Protein AF-A0A947R7K0-F1 (afdb_monomer)

Solvent-accessible surface area (backbone atoms only — not comparable to full-atom values): 8568 Å² total; per-residue (Å²): 110,80,50,77,49,49,79,60,56,71,66,57,53,51,54,51,52,51,51,52,52,53,53,49,52,53,50,53,48,51,52,71,70,64,78,73,64,49,74,65,57,56,52,52,52,51,50,52,52,53,52,50,52,51,51,51,47,49,68,69,58,69,32,34,40,37,43,78,68,20,43,33,46,86,92,47,74,38,46,47,92,40,50,44,74,48,80,46,76,38,80,89,80,72,45,47,26,37,37,36,40,46,71,86,55,70,62,88,84,43,54,77,70,54,42,61,68,69,44,49,74,36,52,60,47,74,76,53,53,61,46,48,52,58,68,63,54,61,63,59,77,72,58,68,84,75,118

Structure (mmCIF, N/CA/C/O backbone):
data_AF-A0A947R7K0-F1
#
_entry.id   AF-A0A947R7K0-F1
#
loop_
_atom_site.group_PDB
_atom_site.id
_atom_site.type_symbol
_atom_site.label_atom_id
_atom_site.label_alt_id
_atom_site.label_comp_id
_atom_site.label_asym_id
_atom_site.label_entity_id
_atom_site.label_seq_id
_atom_site.pdbx_PDB_ins_code
_atom_site.Cartn_x
_atom_site.Cartn_y
_atom_site.Cartn_z
_atom_site.occupancy
_atom_site.B_iso_or_equiv
_atom_site.auth_seq_id
_atom_site.auth_comp_id
_atom_site.auth_asym_id
_atom_site.auth_atom_id
_atom_site.pdbx_PDB_model_num
ATOM 1 N N . MET A 1 1 ? 5.297 -8.252 16.860 1.00 72.31 1 MET A N 1
ATOM 2 C CA . MET A 1 1 ? 5.008 -8.740 15.480 1.00 72.31 1 MET A CA 1
ATOM 3 C C . MET A 1 1 ? 4.955 -7.567 14.495 1.00 72.31 1 MET A C 1
ATOM 5 O O . MET A 1 1 ? 4.257 -6.601 14.775 1.00 72.31 1 MET A O 1
ATOM 9 N N . LYS A 1 2 ? 5.679 -7.621 13.362 1.00 83.56 2 LYS A N 1
ATOM 10 C CA . LYS A 1 2 ? 5.713 -6.551 12.337 1.00 83.56 2 LYS A CA 1
ATOM 11 C C . LYS A 1 2 ? 5.177 -7.069 10.999 1.00 83.56 2 LYS A C 1
ATOM 13 O O . LYS A 1 2 ? 5.704 -8.049 10.478 1.00 83.56 2 LYS A O 1
ATOM 18 N N . LYS A 1 3 ? 4.160 -6.420 10.428 1.00 88.50 3 LYS A N 1
ATOM 19 C CA . LYS A 1 3 ? 3.537 -6.799 9.144 1.00 88.50 3 LYS A CA 1
ATOM 20 C C . LYS A 1 3 ? 3.341 -5.561 8.270 1.00 88.50 3 LYS A C 1
ATOM 22 O O . LYS A 1 3 ? 3.073 -4.477 8.779 1.00 88.50 3 LYS A O 1
ATOM 27 N N . ARG A 1 4 ? 3.484 -5.723 6.953 1.00 89.62 4 ARG A N 1
ATOM 28 C CA . ARG A 1 4 ? 3.167 -4.684 5.966 1.00 89.62 4 ARG A CA 1
ATOM 29 C C . ARG A 1 4 ? 1.915 -5.067 5.184 1.00 89.62 4 ARG A C 1
ATOM 31 O O . ARG A 1 4 ? 1.825 -6.199 4.703 1.00 89.62 4 ARG A O 1
ATOM 38 N N . LEU A 1 5 ? 0.976 -4.133 5.068 1.00 91.19 5 LEU A N 1
ATOM 39 C CA . LEU A 1 5 ? -0.214 -4.259 4.226 1.00 91.19 5 LEU A CA 1
ATOM 40 C C . LEU A 1 5 ? -0.016 -3.376 2.991 1.00 91.19 5 LEU A C 1
ATOM 42 O O . LEU A 1 5 ? 0.401 -2.223 3.115 1.00 91.19 5 LEU A O 1
ATOM 46 N N . TYR A 1 6 ? -0.265 -3.936 1.813 1.00 89.19 6 TYR A N 1
ATOM 47 C CA . TYR A 1 6 ? -0.051 -3.286 0.525 1.00 89.19 6 TYR A CA 1
ATOM 48 C C . TYR A 1 6 ? -1.385 -3.150 -0.206 1.00 89.19 6 TYR A C 1
ATOM 50 O O . TYR A 1 6 ? -2.205 -4.061 -0.148 1.00 89.19 6 TYR A O 1
ATOM 58 N N . ASP A 1 7 ? -1.552 -2.065 -0.962 1.00 84.69 7 ASP A N 1
ATOM 59 C CA . ASP A 1 7 ? -2.707 -1.833 -1.851 1.00 84.69 7 ASP A CA 1
ATOM 60 C C . ASP A 1 7 ? -2.668 -2.680 -3.134 1.00 84.69 7 ASP A C 1
ATOM 62 O O . ASP A 1 7 ? -3.325 -2.376 -4.121 1.00 84.69 7 ASP A O 1
ATOM 66 N N . PHE A 1 8 ? -1.823 -3.705 -3.168 1.00 83.12 8 PHE A N 1
ATOM 67 C CA . PHE A 1 8 ? -1.607 -4.544 -4.333 1.00 83.12 8 PHE A CA 1
ATOM 68 C C . PHE A 1 8 ? -1.108 -5.916 -3.898 1.00 83.12 8 PHE A C 1
ATOM 70 O O . PHE A 1 8 ? -0.514 -6.105 -2.829 1.00 83.12 8 PHE A O 1
ATOM 77 N N . SER A 1 9 ? -1.316 -6.903 -4.766 1.00 83.44 9 SER A N 1
ATOM 78 C CA . SER A 1 9 ? -0.746 -8.224 -4.549 1.00 83.44 9 SER A CA 1
ATOM 79 C C . SER A 1 9 ? 0.770 -8.191 -4.784 1.00 83.44 9 SER A C 1
ATOM 81 O O . SER A 1 9 ? 1.258 -7.519 -5.693 1.00 83.44 9 SER A O 1
ATOM 83 N N . ILE A 1 10 ? 1.529 -8.957 -3.993 1.00 83.62 10 ILE A N 1
ATOM 84 C CA . ILE A 1 10 ? 2.988 -9.084 -4.172 1.00 83.62 10 ILE A CA 1
ATOM 85 C C . ILE A 1 10 ? 3.307 -9.581 -5.590 1.00 83.62 10 ILE A C 1
ATOM 87 O O . ILE A 1 10 ? 4.243 -9.092 -6.211 1.00 83.62 10 ILE A O 1
ATOM 91 N N . ALA A 1 11 ? 2.485 -10.489 -6.127 1.00 86.06 11 ALA A N 1
ATOM 92 C CA . ALA A 1 11 ? 2.623 -10.984 -7.492 1.00 86.06 11 ALA A CA 1
ATOM 93 C C . ALA A 1 11 ? 2.515 -9.851 -8.524 1.00 86.06 11 ALA A C 1
ATOM 95 O O . ALA A 1 11 ? 3.354 -9.756 -9.413 1.00 86.06 11 ALA A O 1
ATOM 96 N N . THR A 1 12 ? 1.544 -8.945 -8.369 1.00 88.69 12 THR A N 1
ATOM 97 C CA . THR A 1 12 ? 1.397 -7.772 -9.243 1.00 88.69 12 THR A CA 1
ATOM 98 C C . THR A 1 12 ? 2.649 -6.898 -9.208 1.00 88.69 12 THR A C 1
ATOM 100 O O . THR A 1 12 ? 3.135 -6.503 -10.261 1.00 88.69 12 THR A O 1
ATOM 103 N N . ALA A 1 13 ? 3.213 -6.644 -8.023 1.00 88.00 13 ALA A N 1
ATOM 104 C CA . ALA A 1 13 ? 4.439 -5.856 -7.905 1.00 88.00 13 ALA A CA 1
ATOM 105 C C . ALA A 1 13 ? 5.634 -6.523 -8.599 1.00 88.00 13 ALA A C 1
ATOM 107 O O . ALA A 1 13 ? 6.381 -5.853 -9.307 1.00 88.00 13 ALA A O 1
ATOM 108 N N . VAL A 1 14 ? 5.790 -7.842 -8.441 1.00 90.56 14 VAL A N 1
ATOM 109 C CA . VAL A 1 14 ? 6.844 -8.614 -9.117 1.00 90.56 14 VAL A CA 1
ATOM 110 C C . VAL A 1 14 ? 6.685 -8.539 -10.636 1.00 90.56 14 VAL A C 1
ATOM 112 O O . VAL A 1 14 ? 7.656 -8.248 -11.327 1.00 90.56 14 VAL A O 1
ATOM 115 N N . ILE A 1 15 ? 5.469 -8.735 -11.156 1.00 93.12 15 ILE A N 1
ATOM 116 C CA . ILE A 1 15 ? 5.183 -8.662 -12.597 1.00 93.12 15 ILE A CA 1
ATOM 117 C C . ILE A 1 15 ? 5.512 -7.272 -13.150 1.00 93.12 15 ILE A C 1
ATOM 119 O O . ILE A 1 15 ? 6.180 -7.165 -14.176 1.00 93.12 15 ILE A O 1
ATOM 123 N N . VAL A 1 16 ? 5.086 -6.208 -12.464 1.00 92.31 16 VAL A N 1
ATOM 124 C CA . VAL A 1 16 ? 5.361 -4.827 -12.883 1.00 92.31 16 VAL A CA 1
ATOM 125 C C . VAL A 1 16 ? 6.864 -4.555 -12.893 1.00 92.31 16 VAL A C 1
ATOM 127 O O . VAL A 1 16 ? 7.383 -4.057 -13.889 1.00 92.31 16 VAL A O 1
ATOM 130 N N . LEU A 1 17 ? 7.587 -4.919 -11.830 1.00 93.31 17 LEU A N 1
ATOM 131 C CA . LEU A 1 17 ? 9.038 -4.723 -11.763 1.00 93.31 17 LEU A CA 1
ATOM 132 C C . LEU A 1 17 ? 9.773 -5.501 -12.861 1.00 93.31 17 LEU A C 1
ATOM 134 O O . LEU A 1 17 ? 10.667 -4.946 -13.496 1.00 93.31 17 LEU A O 1
ATOM 138 N N . LEU A 1 18 ? 9.373 -6.746 -13.134 1.00 94.94 18 LEU A N 1
ATOM 139 C CA . LEU A 1 18 ? 9.932 -7.536 -14.234 1.00 94.94 18 LEU A CA 1
ATOM 140 C C . LEU A 1 18 ? 9.687 -6.871 -15.591 1.00 94.94 18 LEU A C 1
ATOM 142 O O . LEU A 1 18 ? 10.617 -6.771 -16.389 1.00 94.94 18 LEU A O 1
ATOM 146 N N . ALA A 1 19 ? 8.476 -6.366 -15.840 1.00 94.38 19 ALA A N 1
ATOM 147 C CA . ALA A 1 19 ? 8.165 -5.647 -17.073 1.00 94.38 19 ALA A CA 1
ATOM 148 C C . ALA A 1 19 ? 9.061 -4.408 -17.250 1.00 94.38 19 ALA A C 1
ATOM 150 O O . ALA A 1 19 ? 9.620 -4.211 -18.328 1.00 94.38 19 ALA A O 1
ATOM 151 N N . TYR A 1 20 ? 9.272 -3.621 -16.188 1.00 94.06 20 TYR A N 1
ATOM 152 C CA . TYR A 1 20 ? 10.203 -2.488 -16.224 1.00 94.06 20 TYR A CA 1
ATOM 153 C C . TYR A 1 20 ? 11.637 -2.915 -16.534 1.00 94.06 20 TYR A C 1
ATOM 155 O O . TYR A 1 20 ? 12.291 -2.269 -17.348 1.00 94.06 20 TYR A O 1
ATOM 163 N N . VAL A 1 21 ? 12.128 -3.991 -15.912 1.00 93.62 21 VAL A N 1
ATOM 164 C CA . VAL A 1 21 ? 13.484 -4.502 -16.164 1.00 93.62 21 VAL A CA 1
ATOM 165 C C . VAL A 1 21 ? 13.640 -4.914 -17.626 1.00 93.62 21 VAL A C 1
ATOM 167 O O . VAL A 1 21 ? 14.611 -4.517 -18.264 1.00 93.62 21 VAL A O 1
ATOM 170 N N . VAL A 1 22 ? 12.674 -5.647 -18.185 1.00 95.31 22 VAL A N 1
ATOM 171 C CA . VAL A 1 22 ? 12.709 -6.070 -19.594 1.00 95.31 22 VAL A CA 1
ATOM 172 C C . VAL A 1 22 ? 12.717 -4.862 -20.532 1.00 95.31 22 VAL A C 1
ATOM 174 O O . VAL A 1 22 ? 13.574 -4.774 -21.410 1.00 95.31 22 VAL A O 1
ATOM 177 N N . VAL A 1 23 ? 11.815 -3.899 -20.325 1.00 94.06 23 VAL A N 1
ATOM 178 C CA . VAL A 1 23 ? 11.744 -2.679 -21.149 1.00 94.06 23 VAL A CA 1
ATOM 179 C C . VAL A 1 23 ? 13.030 -1.860 -21.039 1.00 94.06 23 VAL A C 1
ATOM 181 O O . VAL A 1 23 ? 13.525 -1.354 -22.048 1.00 94.06 23 VAL A O 1
ATOM 184 N N . LEU A 1 24 ? 13.604 -1.756 -19.840 1.00 93.56 24 LEU A N 1
ATOM 185 C CA . LEU A 1 24 ? 14.861 -1.052 -19.612 1.00 93.56 24 LEU A CA 1
ATOM 186 C C . LEU A 1 24 ? 16.020 -1.725 -20.358 1.00 93.56 24 LEU A C 1
ATOM 188 O O . LEU A 1 24 ? 16.772 -1.035 -21.041 1.00 93.56 24 LEU A O 1
ATOM 192 N N . LEU A 1 25 ? 16.137 -3.054 -20.285 1.00 93.44 25 LEU A N 1
ATOM 193 C CA . LEU A 1 25 ? 17.174 -3.811 -20.995 1.00 93.44 25 LEU A CA 1
ATOM 194 C C . LEU A 1 25 ? 17.061 -3.643 -22.514 1.00 93.44 25 LEU A C 1
ATOM 196 O O . LEU A 1 25 ? 18.064 -3.360 -23.167 1.00 93.44 25 LEU A O 1
ATOM 200 N N . ILE A 1 26 ? 15.848 -3.744 -23.068 1.00 91.06 26 ILE A N 1
ATOM 201 C CA . ILE A 1 26 ? 15.597 -3.520 -24.501 1.00 91.06 26 ILE A CA 1
ATOM 202 C C . ILE A 1 26 ? 15.974 -2.088 -24.896 1.00 91.06 26 ILE A C 1
ATOM 204 O O . ILE A 1 26 ? 16.606 -1.874 -25.929 1.00 91.06 26 ILE A O 1
ATOM 208 N N . SER A 1 27 ? 15.632 -1.105 -24.062 1.00 89.25 27 SER A N 1
ATO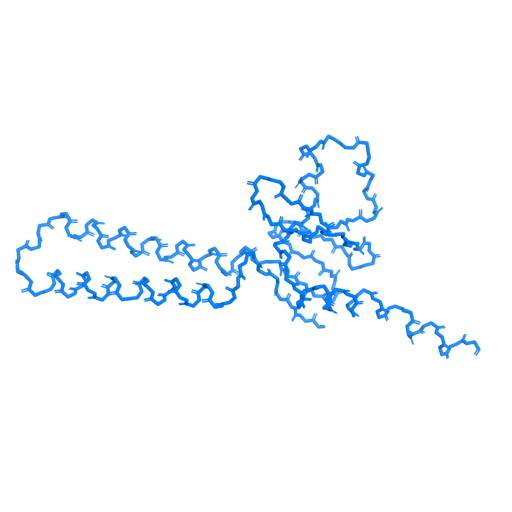M 209 C CA . SER A 1 27 ? 15.924 0.307 -24.331 1.00 89.25 27 SER A CA 1
ATOM 210 C C . SER A 1 27 ? 17.426 0.596 -24.303 1.00 89.25 27 SER A C 1
ATOM 212 O O . SER A 1 27 ? 17.938 1.259 -25.202 1.00 89.25 27 SER A O 1
ATOM 214 N N . ILE A 1 28 ? 18.152 0.057 -23.317 1.00 90.00 28 ILE A N 1
ATOM 215 C CA . ILE A 1 28 ? 19.617 0.167 -23.235 1.00 90.00 28 ILE A CA 1
ATOM 216 C C . ILE A 1 28 ? 20.267 -0.507 -24.447 1.00 90.00 28 ILE A C 1
ATOM 218 O O . ILE A 1 28 ? 21.157 0.074 -25.070 1.00 90.00 28 ILE A O 1
ATOM 222 N N . TYR A 1 29 ? 19.805 -1.703 -24.816 1.00 89.75 29 TYR A N 1
ATOM 223 C CA . TYR A 1 29 ? 20.302 -2.407 -25.996 1.00 89.75 29 TYR A CA 1
ATOM 224 C C . TYR A 1 29 ? 20.090 -1.575 -27.267 1.00 89.75 29 TYR A C 1
ATOM 226 O O . TYR A 1 29 ? 21.039 -1.325 -28.003 1.00 89.75 29 TYR A O 1
ATOM 234 N N . SER A 1 30 ? 18.883 -1.045 -27.476 1.00 86.62 30 SER A N 1
ATOM 235 C CA . SER A 1 30 ? 18.567 -0.203 -28.634 1.00 86.62 30 SER A CA 1
ATOM 236 C C . SER A 1 30 ? 19.448 1.047 -28.713 1.00 86.62 30 SER A C 1
ATOM 238 O O . SER A 1 30 ? 19.884 1.413 -29.800 1.00 86.62 30 SER A O 1
ATOM 240 N N . VAL A 1 31 ? 19.725 1.712 -27.587 1.00 85.75 31 VAL A N 1
ATOM 241 C CA . VAL A 1 31 ? 20.595 2.904 -27.560 1.00 85.75 31 VAL A CA 1
ATOM 242 C C . VAL A 1 31 ? 22.049 2.548 -27.868 1.00 85.75 31 VAL A C 1
ATOM 244 O O . VAL A 1 31 ? 22.726 3.296 -28.561 1.00 85.75 31 VAL A O 1
ATOM 247 N N . THR A 1 32 ? 22.535 1.415 -27.361 1.00 85.94 32 THR A N 1
ATOM 248 C CA . THR A 1 32 ? 23.951 1.029 -27.475 1.00 85.94 32 THR A CA 1
ATOM 249 C C . THR A 1 32 ? 24.305 0.359 -28.802 1.00 85.94 32 THR A C 1
ATOM 251 O O . THR A 1 32 ? 25.440 0.499 -29.247 1.00 85.94 32 THR A O 1
ATOM 254 N N . HIS A 1 33 ? 23.371 -0.356 -29.438 1.00 83.56 33 HIS A N 1
ATOM 255 C CA . HIS A 1 33 ? 23.626 -1.097 -30.681 1.00 83.56 33 HIS A CA 1
ATOM 256 C C . HIS A 1 33 ? 23.212 -0.369 -31.963 1.00 83.56 33 HIS A C 1
ATOM 258 O O . HIS A 1 33 ? 23.824 -0.611 -32.999 1.00 83.56 33 HIS A O 1
ATOM 264 N N . ASN A 1 34 ? 22.208 0.516 -31.932 1.00 77.06 34 ASN A N 1
ATOM 265 C CA . ASN A 1 34 ? 21.693 1.116 -33.171 1.00 77.06 34 ASN A CA 1
ATOM 266 C C . ASN A 1 34 ? 22.482 2.344 -33.654 1.00 77.06 34 ASN A C 1
ATOM 268 O O . ASN A 1 34 ? 22.146 2.874 -34.707 1.00 77.06 34 ASN A O 1
ATOM 272 N N . GLY A 1 35 ? 23.521 2.787 -32.929 1.00 61.31 35 GLY A N 1
ATOM 273 C CA . GLY A 1 35 ? 24.532 3.768 -33.371 1.00 61.31 35 GLY A CA 1
ATOM 274 C C . GLY A 1 35 ? 24.051 5.206 -33.623 1.00 61.31 35 GLY A C 1
ATOM 275 O O . GLY A 1 35 ? 24.848 6.133 -33.528 1.00 61.31 35 GLY A O 1
ATOM 276 N N . ASP A 1 36 ? 22.758 5.403 -33.874 1.00 64.81 36 ASP A N 1
ATOM 277 C CA . ASP A 1 36 ? 22.126 6.666 -34.259 1.00 64.81 36 ASP A CA 1
ATOM 278 C C . ASP A 1 36 ? 21.224 7.184 -33.125 1.00 64.81 36 ASP A C 1
ATOM 280 O O . ASP A 1 36 ? 20.046 7.522 -33.280 1.00 64.81 36 ASP A O 1
ATOM 284 N N . SER A 1 37 ? 21.758 7.148 -31.902 1.00 65.44 37 SER A N 1
ATOM 285 C CA . SER A 1 37 ? 21.033 7.522 -30.691 1.00 65.44 37 SER A CA 1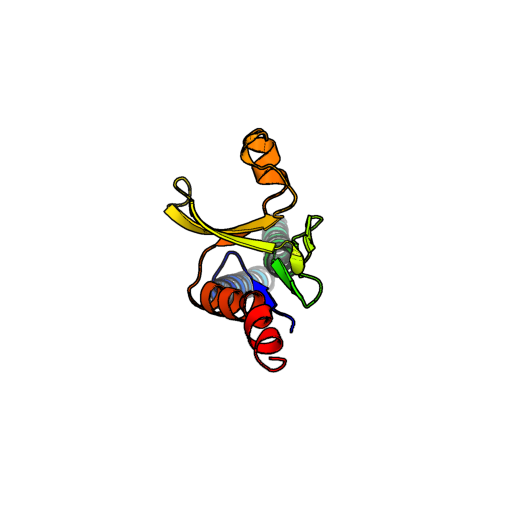
ATOM 286 C C . SER A 1 37 ? 20.901 9.041 -30.584 1.00 65.44 37 SER A C 1
ATOM 288 O O . SER A 1 37 ? 21.635 9.701 -29.847 1.00 65.44 37 SER A O 1
ATOM 290 N N . GLY A 1 38 ? 19.936 9.599 -31.315 1.00 75.00 38 GLY A N 1
ATOM 291 C CA . GLY A 1 38 ? 19.504 10.982 -31.146 1.00 75.00 38 GLY A CA 1
ATOM 292 C C . GLY A 1 38 ? 19.026 11.265 -29.714 1.00 75.00 38 GLY A C 1
ATOM 293 O O . GLY A 1 38 ? 18.664 10.359 -28.959 1.00 75.00 3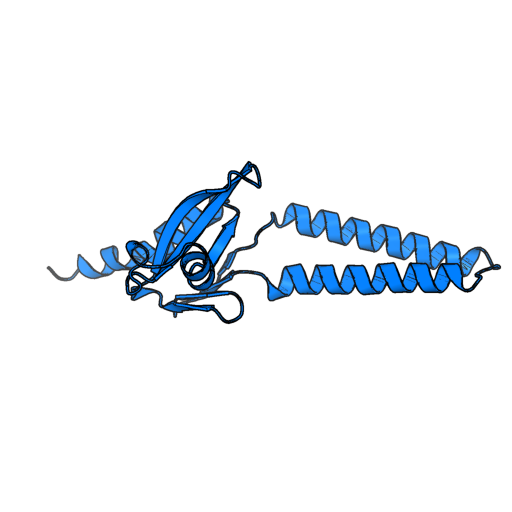8 GLY A O 1
ATOM 294 N N . TYR A 1 39 ? 18.975 12.547 -29.340 1.00 82.44 39 TYR A N 1
ATOM 295 C CA . TYR A 1 39 ? 18.582 13.000 -27.995 1.00 82.44 39 TYR A CA 1
ATOM 296 C C . TYR A 1 39 ? 17.265 12.388 -27.478 1.00 82.44 39 TYR A C 1
ATOM 298 O O . TYR A 1 39 ? 17.118 12.172 -26.275 1.00 82.44 39 TYR A O 1
ATOM 306 N N . GLY A 1 40 ? 16.330 12.048 -28.373 1.00 83.62 40 GLY A N 1
ATOM 307 C CA . GLY A 1 40 ? 15.062 11.401 -28.024 1.00 83.62 40 GLY A CA 1
ATOM 308 C C . GLY A 1 40 ? 15.223 10.069 -27.283 1.00 83.62 40 GLY A C 1
ATOM 309 O O . GLY A 1 40 ? 14.490 9.813 -26.328 1.00 83.62 40 GLY A O 1
ATOM 310 N N . SER A 1 41 ? 16.216 9.254 -27.644 1.00 84.00 41 SER A N 1
ATOM 311 C CA . SER A 1 41 ? 16.428 7.940 -27.024 1.00 84.00 41 SER A CA 1
ATOM 312 C C . SER A 1 41 ? 16.919 8.060 -25.577 1.00 84.00 41 SER A C 1
ATOM 314 O O . SER A 1 41 ? 16.491 7.300 -24.707 1.00 84.00 41 SER A O 1
ATOM 316 N N . TYR A 1 42 ? 17.747 9.067 -25.285 1.00 85.56 42 TYR A N 1
ATOM 317 C CA . TYR A 1 42 ? 18.182 9.376 -23.919 1.00 85.56 42 TYR A CA 1
ATOM 318 C C . TYR A 1 42 ? 17.049 9.951 -23.063 1.00 85.56 42 TYR A C 1
ATOM 320 O O . TYR A 1 42 ? 16.928 9.594 -21.890 1.00 85.56 42 TYR A O 1
ATOM 328 N N . ILE A 1 43 ? 16.189 10.798 -23.642 1.00 88.69 43 ILE A N 1
ATOM 329 C CA . ILE A 1 43 ? 14.993 11.316 -22.957 1.00 88.69 43 ILE A CA 1
ATOM 330 C C . ILE A 1 43 ? 14.063 10.158 -22.585 1.00 88.69 43 ILE A C 1
ATOM 332 O O . ILE A 1 43 ? 13.627 10.062 -21.438 1.00 88.69 43 ILE A O 1
ATOM 336 N N . PHE A 1 44 ? 13.804 9.245 -23.522 1.00 88.75 44 PHE A N 1
ATOM 337 C CA . PHE A 1 44 ? 12.974 8.069 -23.275 1.00 88.75 44 PHE A CA 1
ATOM 338 C C . PHE A 1 44 ? 13.562 7.159 -22.186 1.00 88.75 44 PHE A C 1
ATOM 340 O O . PHE A 1 44 ? 12.851 6.764 -21.261 1.00 88.75 44 PHE A O 1
ATOM 347 N N . LEU A 1 45 ? 14.870 6.890 -22.232 1.00 90.94 45 LEU A N 1
ATOM 348 C CA . LEU A 1 45 ? 15.550 6.099 -21.204 1.00 90.94 45 LEU A CA 1
ATOM 349 C C . LEU A 1 45 ? 15.446 6.756 -19.816 1.00 90.94 45 LEU A C 1
ATOM 351 O O . LEU A 1 45 ? 15.139 6.081 -18.834 1.00 90.94 45 LEU A O 1
ATOM 355 N N . SER A 1 46 ? 15.639 8.075 -19.735 1.00 91.00 46 SER A N 1
ATOM 356 C CA . SER A 1 46 ? 15.484 8.845 -18.494 1.00 91.00 46 SER A CA 1
ATOM 357 C C . SER A 1 46 ? 14.054 8.770 -17.939 1.00 91.00 46 SER A C 1
ATOM 359 O O . SER A 1 46 ? 13.850 8.588 -16.733 1.00 91.00 46 SER A O 1
ATOM 361 N N . LEU A 1 47 ? 13.042 8.821 -18.812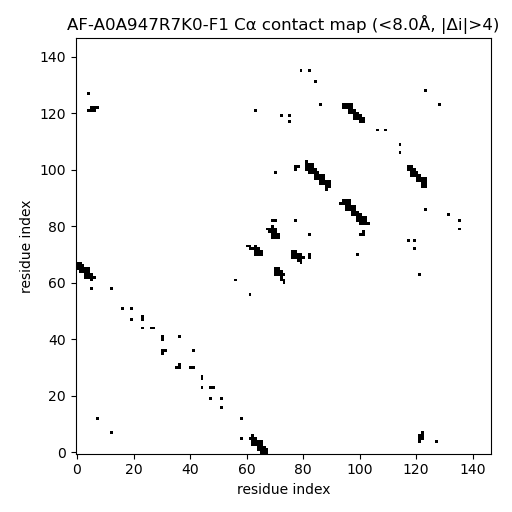 1.00 93.75 47 LEU A N 1
ATOM 362 C CA . LEU A 1 47 ? 11.640 8.632 -18.427 1.00 93.75 47 LEU A CA 1
ATOM 363 C C . LEU A 1 47 ? 11.381 7.227 -17.865 1.00 93.75 47 LEU A C 1
ATOM 365 O O . LEU A 1 47 ? 10.705 7.104 -16.844 1.00 93.75 47 LEU A O 1
ATOM 369 N N . ILE A 1 48 ? 11.948 6.173 -18.461 1.00 94.00 48 ILE A N 1
ATOM 370 C CA . ILE A 1 48 ? 11.816 4.805 -17.930 1.00 94.00 48 ILE A CA 1
ATOM 371 C C . ILE A 1 48 ? 12.456 4.697 -16.545 1.00 94.00 48 ILE A C 1
ATOM 373 O O . ILE A 1 48 ? 11.827 4.185 -15.619 1.00 94.00 48 ILE A O 1
ATOM 377 N N . VAL A 1 49 ? 13.689 5.186 -16.387 1.00 93.69 49 VAL A N 1
ATOM 378 C CA . VAL A 1 49 ? 14.422 5.102 -15.115 1.00 93.69 49 VAL A CA 1
ATOM 379 C C . VAL A 1 49 ? 13.701 5.882 -14.019 1.00 93.69 49 VAL A C 1
ATOM 381 O O . VAL A 1 49 ? 13.479 5.350 -12.932 1.00 93.69 49 VAL A O 1
ATOM 384 N N . SER A 1 50 ? 13.283 7.118 -14.300 1.00 94.50 50 SER A N 1
ATOM 385 C CA . SER A 1 50 ? 12.524 7.923 -13.336 1.00 94.50 50 SER A CA 1
ATOM 386 C C . SER A 1 50 ? 11.202 7.253 -12.963 1.00 94.50 50 SER A C 1
ATOM 388 O O . SER A 1 50 ? 10.887 7.137 -11.778 1.00 94.50 50 SER A O 1
ATOM 390 N N . SER A 1 51 ? 10.466 6.726 -13.944 1.00 94.44 51 SER A N 1
ATOM 391 C CA . SER A 1 51 ? 9.232 5.974 -13.713 1.00 94.44 51 SER A CA 1
ATOM 392 C C . SER A 1 51 ? 9.463 4.750 -12.817 1.00 94.44 51 SER A C 1
ATOM 394 O O . SER A 1 51 ? 8.739 4.572 -11.837 1.00 94.44 51 SER A O 1
ATOM 396 N N . LEU A 1 52 ? 10.516 3.964 -13.065 1.00 93.94 52 LEU A N 1
ATOM 397 C CA . LEU A 1 52 ? 10.889 2.819 -12.228 1.00 93.94 52 LEU A CA 1
ATOM 398 C C . LEU A 1 52 ? 11.191 3.237 -10.781 1.00 93.94 52 LEU A C 1
ATOM 400 O O . LEU A 1 52 ? 10.720 2.594 -9.842 1.00 93.94 52 LEU A O 1
ATOM 404 N N . VAL A 1 53 ? 11.925 4.334 -10.581 1.00 93.25 53 VAL A N 1
ATOM 405 C CA . VAL A 1 53 ? 12.196 4.877 -9.239 1.00 93.25 53 VAL A CA 1
ATOM 406 C C . VAL A 1 53 ? 10.890 5.226 -8.521 1.00 93.25 53 VAL A C 1
ATOM 408 O O . VAL A 1 53 ? 10.716 4.853 -7.359 1.00 93.25 53 VAL A O 1
ATOM 411 N N . PHE A 1 54 ? 9.934 5.865 -9.204 1.00 92.31 54 PHE A N 1
ATOM 412 C CA . PHE A 1 54 ? 8.617 6.150 -8.628 1.00 92.31 54 PHE A CA 1
ATOM 413 C C . PHE A 1 54 ? 7.856 4.880 -8.238 1.00 92.31 54 PHE A C 1
ATOM 415 O O . PHE A 1 54 ? 7.259 4.848 -7.160 1.00 92.31 54 PHE A O 1
ATOM 422 N N . VAL A 1 55 ? 7.904 3.824 -9.056 1.00 90.88 55 VAL A N 1
ATOM 423 C CA . VAL A 1 55 ? 7.280 2.531 -8.725 1.00 90.88 55 VAL A CA 1
ATOM 424 C C . VAL A 1 55 ? 7.910 1.913 -7.475 1.00 90.88 55 VAL A C 1
ATOM 426 O O . VAL A 1 55 ? 7.192 1.488 -6.569 1.00 90.88 55 VAL A O 1
ATOM 429 N N . ILE A 1 56 ? 9.241 1.917 -7.375 1.00 90.62 56 ILE A N 1
ATOM 430 C CA . ILE A 1 56 ? 9.960 1.398 -6.201 1.00 90.62 56 ILE A CA 1
ATOM 431 C C . ILE A 1 56 ? 9.587 2.192 -4.943 1.00 90.62 56 ILE A C 1
ATOM 433 O O . ILE A 1 56 ? 9.296 1.597 -3.902 1.00 90.62 56 ILE A O 1
ATOM 437 N N . ILE A 1 57 ? 9.543 3.525 -5.030 1.00 89.81 57 ILE A N 1
ATOM 438 C CA . ILE A 1 57 ? 9.127 4.391 -3.918 1.00 89.81 57 ILE A CA 1
ATOM 439 C C . ILE A 1 57 ? 7.681 4.090 -3.518 1.00 89.81 57 ILE A C 1
ATOM 441 O O . ILE A 1 57 ? 7.394 3.952 -2.327 1.00 89.81 57 ILE A O 1
ATOM 445 N N . TYR A 1 58 ? 6.776 3.957 -4.488 1.00 87.50 58 TYR A N 1
ATOM 446 C CA . TYR A 1 58 ? 5.378 3.631 -4.230 1.00 87.50 58 TYR A CA 1
ATOM 447 C C . TYR A 1 58 ? 5.261 2.308 -3.461 1.00 87.50 58 TYR A C 1
ATOM 449 O O . TYR A 1 58 ? 4.660 2.268 -2.387 1.00 87.50 58 TYR A O 1
ATOM 457 N N . TYR A 1 59 ? 5.936 1.253 -3.919 1.00 85.25 59 TYR A N 1
ATOM 458 C CA . TYR A 1 59 ? 5.913 -0.048 -3.249 1.00 85.25 59 TYR A CA 1
ATOM 459 C C . TYR A 1 59 ? 6.627 -0.058 -1.891 1.00 85.25 59 TYR A C 1
ATOM 461 O O . TYR A 1 59 ? 6.207 -0.778 -0.987 1.00 85.25 59 TYR A O 1
ATOM 469 N N . GLY A 1 60 ? 7.681 0.737 -1.708 1.00 82.25 60 GLY A N 1
ATOM 470 C CA . GLY A 1 60 ? 8.437 0.791 -0.456 1.00 82.25 60 GLY A CA 1
ATOM 471 C C . GLY A 1 60 ? 7.787 1.640 0.640 1.00 82.25 60 GLY A C 1
ATOM 472 O O . GLY A 1 60 ? 7.826 1.263 1.813 1.00 82.25 60 GLY A O 1
ATOM 473 N N . VAL A 1 61 ? 7.201 2.784 0.274 1.00 82.62 61 VAL A N 1
ATOM 474 C CA . VAL A 1 61 ? 6.798 3.841 1.221 1.00 82.62 61 VAL A CA 1
ATOM 475 C C . VAL A 1 61 ? 5.296 3.837 1.507 1.00 82.62 61 VAL A C 1
ATOM 477 O O . VAL A 1 61 ? 4.888 4.204 2.608 1.00 82.62 61 VAL A O 1
ATOM 480 N N . PHE A 1 62 ? 4.458 3.413 0.557 1.00 85.19 62 PHE A N 1
ATOM 481 C CA . PHE A 1 62 ? 3.000 3.521 0.699 1.00 85.19 62 PHE A CA 1
ATOM 482 C C . PHE A 1 62 ? 2.367 2.329 1.426 1.00 85.19 62 PHE A C 1
ATOM 484 O O . PHE A 1 62 ? 1.164 2.330 1.661 1.00 85.19 62 PHE A O 1
ATOM 491 N N . SER A 1 63 ? 3.145 1.333 1.852 1.00 88.81 63 SER A N 1
ATOM 492 C CA . SER A 1 63 ? 2.610 0.238 2.665 1.00 88.81 63 SER A CA 1
ATOM 493 C C . SER A 1 63 ? 2.149 0.722 4.043 1.00 88.81 63 SER A C 1
ATOM 495 O O . SER A 1 63 ? 2.816 1.553 4.667 1.00 88.81 63 SER A O 1
ATOM 497 N N . ILE A 1 64 ? 1.063 0.156 4.564 1.00 90.50 64 ILE A N 1
ATOM 498 C CA . ILE A 1 64 ? 0.709 0.301 5.980 1.00 90.50 64 ILE A CA 1
ATOM 499 C C . ILE A 1 64 ? 1.643 -0.584 6.792 1.00 90.50 64 ILE A C 1
ATOM 501 O O . ILE A 1 64 ? 1.772 -1.779 6.523 1.00 90.50 64 ILE A O 1
ATOM 505 N N . LEU A 1 65 ? 2.270 -0.008 7.810 1.00 91.56 65 LEU A N 1
ATOM 506 C CA . LEU A 1 65 ? 3.079 -0.735 8.767 1.00 91.56 65 LEU A CA 1
ATOM 507 C C . LEU A 1 65 ? 2.267 -1.024 10.029 1.00 91.56 65 LEU A C 1
ATOM 509 O O . LEU A 1 65 ? 1.893 -0.107 10.752 1.00 91.56 65 LEU A O 1
ATOM 513 N N . MET A 1 66 ? 2.058 -2.304 10.306 1.00 91.44 66 MET A N 1
ATOM 514 C CA . MET A 1 66 ? 1.470 -2.807 11.544 1.00 91.44 66 MET A CA 1
ATOM 515 C C . MET A 1 66 ? 2.601 -3.297 12.452 1.00 91.44 66 MET A C 1
ATOM 517 O O . MET A 1 66 ? 3.384 -4.164 12.045 1.00 91.44 66 MET A O 1
ATOM 521 N N . ASN A 1 67 ? 2.725 -2.739 13.653 1.00 90.88 67 ASN A N 1
ATOM 522 C CA . ASN A 1 67 ? 3.714 -3.134 14.665 1.00 90.88 67 ASN A CA 1
ATOM 523 C C . ASN A 1 67 ? 3.040 -3.335 16.033 1.00 90.88 67 ASN A C 1
ATOM 525 O O . ASN A 1 67 ? 1.828 -3.439 16.094 1.00 90.88 67 ASN A O 1
ATOM 529 N N . GLU A 1 68 ? 3.780 -3.442 17.135 1.00 87.06 68 GLU A N 1
ATOM 530 C CA . GLU A 1 68 ? 3.160 -3.612 18.464 1.00 87.06 68 GLU A CA 1
ATOM 531 C C . GLU A 1 68 ? 2.469 -2.340 18.967 1.00 87.06 68 GLU A C 1
ATOM 533 O O . GLU A 1 68 ? 1.432 -2.438 19.616 1.00 87.06 68 GLU A O 1
ATOM 538 N N . ASP A 1 69 ? 2.964 -1.167 18.563 1.00 87.31 69 ASP A N 1
ATOM 539 C CA . ASP A 1 69 ? 2.377 0.126 18.929 1.00 87.31 69 ASP A CA 1
ATOM 540 C C . ASP A 1 69 ? 1.048 0.402 18.217 1.00 87.31 69 ASP A C 1
ATOM 542 O O . ASP A 1 69 ? 0.245 1.192 18.711 1.00 87.31 69 ASP A O 1
ATOM 546 N N . GLY A 1 70 ? 0.826 -0.189 17.038 1.00 90.00 70 GLY A N 1
ATOM 547 C CA . GLY A 1 70 ? -0.401 -0.030 16.263 1.00 90.00 70 GLY A CA 1
ATOM 548 C C . GLY A 1 70 ? -0.194 0.005 14.750 1.00 90.00 70 GLY A C 1
ATOM 549 O O . GLY A 1 70 ? 0.696 -0.645 14.194 1.00 90.00 70 GLY A O 1
ATOM 550 N N . ALA A 1 71 ? -1.052 0.768 14.077 1.00 92.25 71 ALA A N 1
ATOM 551 C CA . ALA A 1 71 ? -1.052 0.936 12.631 1.00 92.25 71 ALA A CA 1
ATOM 552 C C . ALA A 1 71 ? -0.436 2.284 12.243 1.00 92.25 71 ALA A C 1
ATOM 554 O O . ALA A 1 71 ? -0.852 3.332 12.739 1.00 92.25 71 ALA A O 1
ATOM 555 N N . LYS A 1 72 ? 0.529 2.283 11.321 1.00 91.88 72 LYS A N 1
ATOM 556 C CA . LYS A 1 72 ? 1.145 3.497 10.773 1.00 91.88 72 LYS A CA 1
ATOM 557 C C . LYS A 1 72 ? 1.056 3.513 9.253 1.00 91.88 72 LYS A C 1
ATOM 559 O O . LYS A 1 72 ? 1.470 2.567 8.589 1.00 91.88 72 LYS A O 1
ATOM 564 N N . HIS A 1 73 ? 0.602 4.627 8.693 1.00 90.19 73 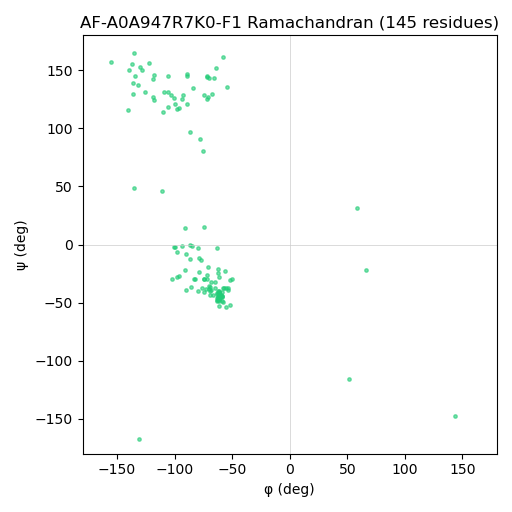HIS A N 1
ATOM 565 C CA . HIS A 1 73 ? 0.631 4.872 7.254 1.00 90.19 73 HIS A CA 1
ATOM 566 C C . HIS A 1 73 ? 0.998 6.329 6.981 1.00 90.19 73 HIS A C 1
ATOM 568 O O . HIS A 1 73 ? 0.258 7.251 7.329 1.00 90.19 73 HIS A O 1
ATOM 574 N N . ARG A 1 74 ? 2.156 6.544 6.344 1.00 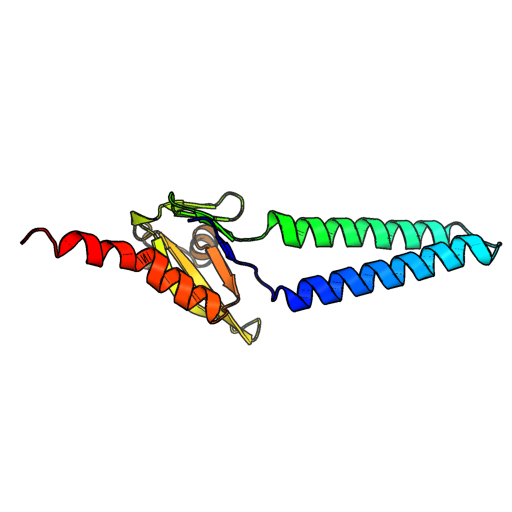85.25 74 ARG A N 1
ATOM 575 C CA . ARG A 1 74 ? 2.767 7.872 6.168 1.00 85.25 74 ARG A CA 1
ATOM 576 C C . ARG A 1 74 ? 2.861 8.623 7.509 1.00 85.25 74 ARG A C 1
ATOM 578 O O . ARG A 1 74 ? 3.564 8.174 8.413 1.00 85.25 74 ARG A O 1
ATOM 585 N N . TRP A 1 75 ? 2.142 9.739 7.632 1.00 83.56 75 TRP A N 1
ATOM 586 C CA . TRP A 1 75 ? 2.071 10.593 8.819 1.00 83.56 75 TRP A CA 1
ATOM 587 C C . TRP A 1 75 ? 1.008 10.146 9.829 1.00 83.56 75 TRP A C 1
ATOM 589 O O . TRP A 1 75 ? 1.007 10.620 10.959 1.00 83.56 75 TRP A O 1
ATOM 599 N N . LYS A 1 76 ? 0.106 9.237 9.441 1.00 88.56 76 LYS A N 1
ATOM 600 C CA . LYS A 1 76 ? -0.974 8.751 10.302 1.00 88.56 76 LYS A CA 1
ATOM 601 C C . LYS A 1 76 ? -0.463 7.621 11.186 1.00 88.56 76 LYS A C 1
ATOM 603 O O . LYS A 1 76 ? 0.202 6.706 10.692 1.00 88.56 76 LYS A O 1
ATOM 608 N N . LYS A 1 77 ? -0.806 7.667 12.471 1.00 90.88 77 LYS A N 1
ATOM 609 C CA . LYS A 1 77 ? -0.557 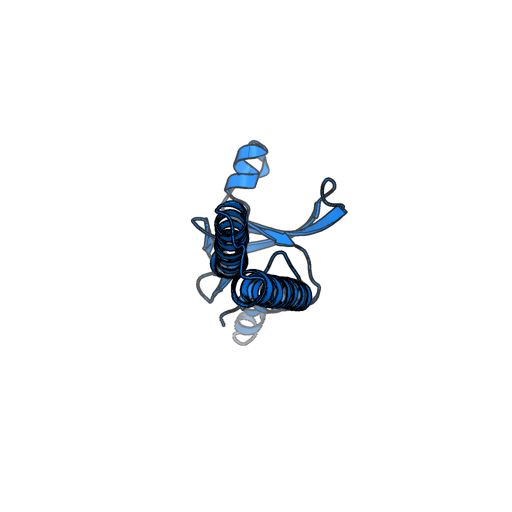6.599 13.441 1.00 90.88 77 LYS A CA 1
ATOM 610 C C . LYS A 1 77 ? -1.818 6.408 14.275 1.00 90.88 77 LYS A C 1
ATOM 612 O O . LYS A 1 77 ? -2.334 7.384 14.801 1.00 90.88 77 LYS A O 1
ATOM 617 N N . ILE A 1 78 ? -2.272 5.168 14.393 1.00 91.31 78 ILE A N 1
ATOM 618 C CA . ILE A 1 78 ? -3.366 4.759 15.274 1.00 91.31 78 ILE A CA 1
ATOM 619 C C . ILE A 1 78 ? -2.776 3.763 16.263 1.00 91.31 78 ILE A C 1
ATOM 621 O O . ILE A 1 78 ? -2.113 2.808 15.849 1.00 91.31 78 ILE A O 1
ATOM 625 N N . LEU A 1 79 ? -2.971 4.002 17.558 1.00 91.75 79 LEU A N 1
ATOM 626 C CA . LEU A 1 79 ? -2.472 3.109 18.603 1.00 91.75 79 LEU A CA 1
ATOM 627 C C . LEU A 1 79 ? -3.246 1.792 18.596 1.00 91.75 79 LEU A C 1
ATOM 629 O O . LEU A 1 79 ? -4.457 1.786 18.386 1.00 91.75 79 LEU A O 1
ATOM 633 N N . LYS A 1 80 ? -2.559 0.678 18.866 1.00 89.50 80 LYS A N 1
ATOM 634 C CA . LYS A 1 80 ? -3.155 -0.668 18.854 1.00 89.50 80 LYS A CA 1
ATOM 635 C C . LYS A 1 80 ? -4.401 -0.763 19.739 1.00 89.50 80 LYS A C 1
ATOM 637 O O . LYS A 1 80 ? -5.367 -1.416 19.369 1.00 89.50 80 LYS A O 1
ATOM 642 N N . GLU A 1 81 ? -4.379 -0.113 20.898 1.00 89.75 81 GLU A N 1
ATOM 643 C CA . GLU A 1 81 ? -5.460 -0.164 21.890 1.00 89.75 81 GLU A CA 1
ATOM 644 C C . GLU A 1 81 ? -6.769 0.448 21.389 1.00 89.75 81 GLU A C 1
ATOM 646 O O . GLU A 1 81 ? -7.847 -0.050 21.719 1.00 89.75 81 GLU A O 1
ATOM 651 N N . ASN A 1 82 ? -6.660 1.470 20.542 1.00 91.12 82 ASN A N 1
ATOM 652 C CA . ASN A 1 82 ? -7.794 2.185 19.972 1.00 91.12 82 ASN A CA 1
ATOM 653 C C . ASN A 1 82 ? -8.099 1.728 18.543 1.00 91.12 82 ASN A C 1
ATOM 655 O O . ASN A 1 82 ? -9.037 2.223 17.924 1.00 91.12 82 ASN A O 1
ATOM 659 N N . LEU A 1 83 ? -7.307 0.803 18.002 1.00 92.50 83 LEU A N 1
ATOM 660 C CA . LEU A 1 83 ? -7.432 0.363 16.627 1.00 92.50 83 LEU A CA 1
ATOM 661 C C . LEU A 1 83 ? -8.699 -0.480 16.456 1.00 92.50 83 LEU A C 1
ATOM 663 O O . LEU A 1 83 ? -8.919 -1.472 17.151 1.00 92.50 83 LEU A O 1
ATOM 667 N N . THR A 1 84 ? -9.512 -0.095 15.484 1.00 92.19 84 THR A N 1
ATOM 668 C CA . THR A 1 84 ? -10.592 -0.911 14.921 1.00 92.19 84 THR A CA 1
ATOM 669 C C . THR A 1 84 ? -10.376 -1.079 13.441 1.00 92.19 84 THR A C 1
ATOM 671 O O . THR A 1 84 ? -9.707 -0.259 12.809 1.00 92.19 84 THR A O 1
ATOM 674 N N . TYR A 1 85 ? -10.950 -2.143 12.894 1.00 93.06 85 TYR A N 1
ATOM 675 C CA . TYR A 1 85 ? -11.060 -2.297 11.459 1.00 93.06 85 TYR A CA 1
ATOM 676 C C . TYR A 1 85 ? -12.497 -2.612 11.070 1.00 93.06 85 TYR A C 1
ATOM 678 O O . TYR A 1 85 ? -13.240 -3.231 11.827 1.00 93.06 85 TYR A O 1
ATOM 686 N N . GLU A 1 86 ? -12.862 -2.186 9.873 1.00 93.12 86 GLU A N 1
ATOM 687 C CA . GLU A 1 86 ? -14.082 -2.590 9.189 1.00 93.12 86 GLU A CA 1
ATOM 688 C C . GLU A 1 86 ? -13.753 -2.869 7.722 1.00 93.12 86 GLU A C 1
ATOM 690 O O . GLU A 1 86 ? -12.782 -2.333 7.177 1.00 93.12 86 GLU A O 1
ATOM 695 N N . ILE A 1 87 ? -14.562 -3.702 7.075 1.00 92.25 87 ILE A N 1
ATOM 696 C CA . ILE A 1 87 ? -14.471 -3.939 5.636 1.00 92.25 87 ILE A CA 1
ATOM 697 C C . ILE A 1 87 ? -15.558 -3.112 4.963 1.00 92.25 87 ILE A C 1
ATOM 699 O O . ILE A 1 87 ? -16.735 -3.199 5.314 1.00 92.25 87 ILE A O 1
ATOM 703 N N . ARG A 1 88 ? -15.169 -2.291 3.989 1.00 92.31 88 ARG A N 1
ATOM 704 C CA . ARG A 1 88 ? -16.079 -1.422 3.245 1.00 92.31 88 ARG A CA 1
ATOM 705 C C . ARG A 1 88 ? -15.832 -1.542 1.754 1.00 92.31 88 ARG A C 1
ATOM 707 O O . ARG A 1 88 ? -14.701 -1.465 1.291 1.00 92.31 88 ARG A O 1
ATOM 714 N N . ARG A 1 89 ? -16.910 -1.612 0.978 1.00 88.94 89 ARG A N 1
ATOM 715 C CA . ARG A 1 89 ? -16.827 -1.594 -0.482 1.00 88.94 89 ARG A CA 1
ATOM 716 C C . ARG A 1 89 ? -16.452 -0.211 -1.013 1.00 88.94 89 ARG A C 1
ATOM 718 O O . ARG A 1 89 ? -17.164 0.769 -0.776 1.00 88.94 89 ARG A O 1
ATOM 725 N N . ASN A 1 90 ? -15.390 -0.129 -1.811 1.00 88.19 90 ASN A N 1
ATOM 726 C CA . ASN A 1 90 ? -15.068 1.064 -2.584 1.00 88.19 90 ASN A CA 1
ATOM 727 C C . ASN A 1 90 ? -15.805 1.030 -3.931 1.00 88.19 90 ASN A C 1
ATOM 729 O O . ASN A 1 90 ? -15.352 0.438 -4.911 1.00 88.19 90 ASN A O 1
ATOM 733 N N . TYR A 1 91 ? -16.951 1.711 -4.001 1.00 84.50 91 TYR A N 1
ATOM 734 C CA . TYR A 1 91 ? -17.787 1.754 -5.208 1.00 84.50 91 TYR A CA 1
ATOM 735 C C . TYR A 1 91 ? -17.095 2.360 -6.435 1.00 84.50 91 TYR A C 1
ATOM 737 O O . TYR A 1 91 ? -17.426 1.994 -7.561 1.00 84.50 91 TYR A O 1
ATOM 745 N N . ARG A 1 92 ? -16.129 3.269 -6.243 1.00 83.56 92 ARG A N 1
ATOM 746 C CA . ARG A 1 92 ? -15.415 3.909 -7.357 1.00 83.56 92 ARG A CA 1
ATOM 747 C C . ARG A 1 92 ? -14.424 2.951 -8.004 1.00 83.56 92 ARG A C 1
ATOM 749 O O . ARG A 1 92 ? -14.294 2.948 -9.223 1.00 83.56 92 ARG A O 1
ATOM 756 N N . LEU A 1 93 ? -13.719 2.176 -7.186 1.00 83.12 93 LEU A N 1
ATOM 757 C CA . LEU A 1 93 ? -12.650 1.292 -7.644 1.00 83.12 93 LEU A CA 1
ATOM 758 C C . LEU A 1 93 ? -13.093 -0.173 -7.778 1.00 83.12 93 LEU A C 1
ATOM 760 O O . LEU A 1 93 ? -12.328 -1.000 -8.263 1.00 83.12 93 LEU A O 1
ATOM 764 N N . LYS A 1 94 ? -14.353 -0.472 -7.431 1.00 86.25 94 LYS A N 1
ATOM 765 C CA . LYS A 1 94 ? -15.008 -1.784 -7.560 1.00 86.25 94 LYS A CA 1
ATOM 766 C C . LYS A 1 94 ? -14.294 -2.917 -6.808 1.00 86.25 94 LYS A C 1
ATOM 768 O O . LYS A 1 94 ? -14.375 -4.068 -7.224 1.00 86.25 94 LYS A O 1
ATOM 773 N N . TYR A 1 95 ? -13.654 -2.602 -5.689 1.00 87.31 95 TYR A N 1
ATOM 774 C CA . TYR A 1 95 ? -13.046 -3.577 -4.785 1.00 87.31 95 TYR A CA 1
ATOM 775 C C . TYR A 1 95 ? -13.380 -3.241 -3.329 1.00 87.31 95 TYR A C 1
ATOM 777 O O . TYR A 1 95 ? -13.827 -2.130 -3.035 1.00 87.31 95 TYR A O 1
ATOM 785 N N . ASP A 1 96 ? -13.158 -4.190 -2.425 1.00 92.06 96 ASP A N 1
ATOM 786 C CA . ASP A 1 96 ? -13.345 -3.984 -0.988 1.00 92.06 96 ASP A CA 1
ATOM 787 C C . ASP A 1 96 ? -12.071 -3.452 -0.327 1.00 92.06 96 ASP A C 1
ATOM 789 O O . ASP A 1 96 ? -10.952 -3.769 -0.733 1.00 92.06 96 ASP A O 1
ATOM 793 N N . GLU A 1 97 ? -12.240 -2.616 0.689 1.00 92.81 97 GLU A N 1
ATOM 794 C CA . GLU A 1 97 ? -11.178 -1.992 1.469 1.00 92.81 97 GLU A CA 1
ATOM 795 C C . GLU A 1 97 ? -11.288 -2.410 2.927 1.00 92.81 97 GLU A C 1
ATOM 797 O O . GLU A 1 97 ? -12.380 -2.487 3.485 1.00 92.81 97 GLU A O 1
ATOM 802 N N . ILE A 1 98 ? -10.141 -2.620 3.559 1.00 93.38 98 ILE A N 1
ATOM 803 C CA . ILE A 1 98 ? -10.023 -2.657 5.010 1.00 93.38 98 ILE A CA 1
ATOM 804 C C . ILE A 1 98 ? -9.760 -1.227 5.469 1.00 93.38 98 ILE A C 1
ATOM 806 O O . ILE A 1 98 ? -8.761 -0.617 5.079 1.00 93.38 98 ILE A O 1
ATOM 810 N N . ILE A 1 99 ? -10.643 -0.703 6.310 1.00 93.69 99 ILE A N 1
ATOM 811 C CA . ILE A 1 99 ? -10.533 0.632 6.889 1.00 93.69 99 ILE A CA 1
ATOM 812 C C . ILE A 1 99 ? -10.129 0.489 8.346 1.00 93.69 99 ILE A C 1
ATOM 814 O O . ILE A 1 99 ? -10.865 -0.075 9.147 1.00 93.69 99 ILE A O 1
ATOM 818 N N . LEU A 1 100 ? -8.969 1.035 8.687 1.00 93.94 100 LEU A N 1
ATOM 819 C CA . LEU A 1 100 ? -8.473 1.149 10.048 1.00 93.94 100 LEU A CA 1
ATOM 820 C C . LEU A 1 100 ? -8.881 2.503 10.637 1.00 93.94 100 LEU A C 1
ATOM 822 O O . LEU A 1 100 ? -8.629 3.557 10.036 1.00 93.94 100 LEU A O 1
ATOM 826 N N . ARG A 1 101 ? -9.483 2.460 11.826 1.00 93.44 101 ARG A N 1
ATOM 827 C CA . ARG A 1 101 ? -10.039 3.611 12.546 1.00 93.44 101 ARG A CA 1
ATOM 828 C C . ARG A 1 101 ? -9.560 3.659 13.987 1.00 93.44 101 ARG A C 1
ATOM 830 O O . ARG A 1 101 ? -9.249 2.628 14.585 1.00 93.44 101 ARG A O 1
ATOM 837 N N . ASP A 1 102 ? -9.513 4.869 14.526 1.00 92.62 102 ASP A N 1
ATOM 838 C CA . ASP A 1 102 ? -9.233 5.125 15.934 1.00 92.62 102 ASP A CA 1
ATOM 839 C C . ASP A 1 102 ? -10.556 5.302 16.688 1.00 92.62 102 ASP A C 1
ATOM 841 O O . ASP A 1 102 ? -11.301 6.238 16.410 1.00 92.62 102 ASP A O 1
ATOM 845 N N . LYS A 1 103 ? -10.849 4.419 17.646 1.00 91.31 103 LYS A N 1
ATOM 846 C CA . LYS A 1 103 ? -12.074 4.462 18.464 1.00 91.31 103 LYS A CA 1
ATOM 847 C C . LYS A 1 103 ? -12.270 5.784 19.215 1.00 91.31 103 LYS A C 1
ATOM 849 O O . LYS A 1 103 ? -13.394 6.079 19.600 1.00 91.31 103 LYS A O 1
ATOM 854 N N . LEU A 1 104 ? -11.201 6.544 19.467 1.00 90.50 104 LEU A N 1
ATOM 855 C CA . LEU A 1 104 ? -11.280 7.821 20.182 1.00 90.50 104 LEU A CA 1
ATOM 856 C C . LEU A 1 104 ? -11.817 8.963 19.312 1.00 90.50 104 LEU A C 1
ATOM 858 O O . LEU A 1 104 ? -12.133 10.030 19.835 1.00 90.50 104 LEU A O 1
ATOM 862 N N . ILE A 1 105 ? -11.885 8.771 17.994 1.00 89.31 105 ILE A N 1
ATOM 863 C CA . ILE A 1 105 ? -12.368 9.783 17.061 1.00 89.31 105 ILE A CA 1
ATOM 864 C C . ILE A 1 105 ? -13.858 9.561 16.819 1.00 89.31 105 ILE A C 1
ATOM 866 O O . ILE A 1 105 ? -14.281 8.495 16.376 1.00 89.31 105 ILE A O 1
ATOM 870 N N . ASP A 1 106 ? -14.646 10.606 17.050 1.00 89.31 106 ASP A N 1
ATOM 871 C CA . ASP A 1 106 ? -16.064 10.627 16.712 1.00 89.31 106 ASP A CA 1
ATOM 872 C C . ASP A 1 106 ? -16.245 10.862 15.203 1.00 89.31 106 ASP A C 1
ATOM 874 O O . ASP A 1 106 ? -16.277 11.993 14.715 1.00 89.31 106 ASP A O 1
ATOM 878 N N . TYR A 1 107 ? -16.296 9.770 14.439 1.00 88.38 107 TYR A N 1
ATOM 879 C CA . TYR A 1 107 ? -16.420 9.822 12.982 1.00 88.38 107 TYR A CA 1
ATOM 880 C C . TYR A 1 107 ? -17.800 10.275 12.490 1.00 88.38 107 TYR A C 1
ATOM 882 O O . TYR A 1 107 ? -17.895 10.697 11.335 1.00 88.38 107 TYR A O 1
ATOM 890 N N . ASP A 1 108 ? -18.838 10.208 13.325 1.00 89.06 108 ASP A N 1
ATOM 891 C CA . ASP A 1 108 ? -20.214 10.536 12.932 1.00 89.06 108 ASP A CA 1
ATOM 892 C C . ASP A 1 108 ? -20.410 12.049 12.786 1.00 89.06 108 ASP A C 1
ATOM 894 O O . ASP A 1 108 ? -21.176 12.511 11.936 1.00 89.06 108 ASP A O 1
ATOM 898 N N . HIS A 1 109 ? -19.645 12.828 13.552 1.00 92.50 109 HIS A N 1
ATOM 899 C CA . HIS A 1 109 ? -19.675 14.291 13.531 1.00 92.50 109 HIS A CA 1
ATOM 900 C C . HIS A 1 109 ? -18.632 14.916 12.592 1.00 92.50 109 HIS A C 1
ATOM 902 O O . HIS A 1 109 ? -18.575 16.139 12.450 1.00 92.50 109 HIS A O 1
ATOM 908 N N . LEU A 1 110 ? -17.809 14.103 11.923 1.00 92.00 110 LEU A N 1
ATOM 909 C CA . LEU A 1 110 ? -16.794 14.583 10.989 1.00 92.00 110 LEU A CA 1
ATOM 910 C C . LEU A 1 110 ? -17.333 14.709 9.565 1.00 92.00 110 LEU A C 1
ATOM 912 O O . LEU A 1 110 ? -18.079 13.872 9.051 1.00 92.00 110 LEU A O 1
ATOM 916 N N . SER A 1 111 ? -16.851 15.722 8.846 1.00 92.69 111 SER A N 1
ATOM 917 C CA . SER A 1 111 ? -17.106 15.801 7.410 1.00 92.69 111 SER A CA 1
ATOM 918 C C . SER A 1 111 ? -16.453 14.618 6.679 1.00 92.69 111 SER A C 1
ATOM 920 O O . SER A 1 111 ? -15.382 14.135 7.053 1.00 92.69 111 SER A O 1
ATOM 922 N N . LYS A 1 112 ? -17.014 14.189 5.538 1.00 88.38 112 LYS A N 1
ATOM 923 C CA . LYS A 1 112 ? -16.437 13.098 4.713 1.00 88.38 112 LYS A CA 1
ATOM 924 C C . LYS A 1 112 ? -14.953 13.307 4.375 1.00 88.38 112 LYS A C 1
ATOM 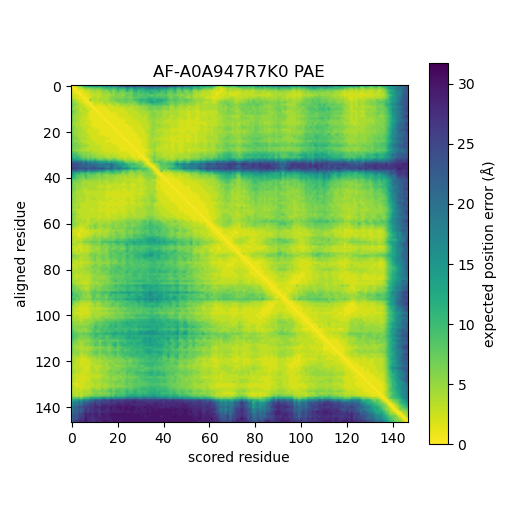926 O O . LYS A 1 112 ? -14.213 12.343 4.176 1.00 88.38 112 LYS A O 1
ATOM 931 N N . ARG A 1 113 ? -14.514 14.566 4.259 1.00 89.62 113 ARG A N 1
ATOM 932 C CA . ARG A 1 113 ? -13.118 14.919 3.973 1.00 89.62 113 ARG A CA 1
ATOM 933 C C . ARG A 1 113 ? -12.221 14.680 5.186 1.00 89.62 113 ARG A C 1
ATOM 935 O O . ARG A 1 113 ? -11.091 14.230 5.011 1.00 89.62 113 ARG A O 1
ATOM 942 N N . GLU A 1 114 ? -12.712 14.962 6.385 1.00 89.00 114 GLU A N 1
ATOM 943 C CA . GLU A 1 114 ? -11.995 14.743 7.643 1.00 89.00 114 GLU A CA 1
ATOM 944 C C . GLU A 1 114 ? -11.970 13.275 8.041 1.00 89.00 114 GLU A C 1
ATOM 946 O O . GLU A 1 114 ? -10.918 12.793 8.455 1.00 89.00 114 GLU A O 1
ATOM 951 N N . VAL A 1 115 ? -13.056 12.537 7.811 1.00 88.69 115 VAL A N 1
ATOM 952 C CA . VAL A 1 115 ? -13.089 11.077 7.980 1.00 88.69 115 VAL A CA 1
ATOM 953 C C . VAL A 1 115 ? -11.934 10.434 7.201 1.00 88.69 115 VAL A C 1
ATOM 955 O O . VAL A 1 115 ? -11.065 9.786 7.782 1.00 88.69 115 VAL A O 1
ATOM 958 N N . LYS A 1 116 ? -11.797 10.763 5.908 1.00 85.50 116 LYS A N 1
ATOM 959 C CA . LYS A 1 116 ? -10.683 10.286 5.064 1.00 85.50 116 LYS A CA 1
ATOM 960 C C . LYS A 1 116 ? -9.296 10.748 5.524 1.00 85.50 116 LYS A C 1
ATOM 962 O O . LYS A 1 116 ? -8.286 10.125 5.184 1.00 85.50 116 LYS A O 1
ATOM 967 N N . ARG A 1 117 ? -9.197 11.861 6.258 1.00 87.38 117 ARG A N 1
ATOM 968 C CA . ARG A 1 117 ? -7.922 12.325 6.833 1.00 87.38 117 ARG A CA 1
ATOM 969 C C . ARG A 1 117 ? -7.502 11.486 8.032 1.00 87.38 117 ARG A C 1
ATOM 971 O O . ARG A 1 117 ? -6.303 11.278 8.181 1.00 87.38 117 ARG A O 1
ATOM 978 N N . HIS A 1 118 ? -8.437 10.925 8.785 1.00 87.94 118 HIS A N 1
ATOM 979 C CA . HIS A 1 118 ? -8.134 10.122 9.971 1.00 87.94 118 HIS A CA 1
ATOM 980 C C . HIS A 1 118 ? -8.105 8.614 9.691 1.00 87.94 118 HIS A C 1
ATOM 982 O O . HIS A 1 118 ? -7.356 7.892 10.338 1.00 87.94 118 HIS A O 1
ATOM 988 N N . GLU A 1 119 ? -8.833 8.139 8.681 1.00 91.06 119 GLU A N 1
ATOM 989 C CA . GLU A 1 119 ? -8.830 6.727 8.286 1.00 91.06 119 GLU A CA 1
ATOM 990 C C . GLU A 1 119 ? -7.526 6.304 7.603 1.00 91.06 119 GLU A C 1
ATOM 992 O O . GLU A 1 119 ? -6.933 7.050 6.812 1.00 91.06 119 GLU A O 1
ATOM 997 N N . ILE A 1 120 ? -7.107 5.067 7.853 1.00 92.25 120 ILE A N 1
ATOM 998 C CA . ILE A 1 120 ? -6.105 4.389 7.033 1.00 92.25 120 ILE A CA 1
ATOM 999 C C . ILE A 1 120 ? -6.829 3.276 6.274 1.00 92.25 120 ILE A C 1
ATOM 1001 O O . ILE A 1 120 ? -7.313 2.336 6.887 1.00 92.25 120 ILE A O 1
ATOM 1005 N N . ALA A 1 121 ? -6.900 3.380 4.949 1.00 90.81 121 ALA A N 1
ATOM 1006 C CA . ALA A 1 121 ? -7.523 2.369 4.100 1.00 90.81 121 ALA A CA 1
ATOM 1007 C C . ALA A 1 121 ? -6.456 1.554 3.362 1.00 90.81 121 ALA A C 1
ATOM 1009 O O . ALA A 1 121 ? -5.420 2.106 2.983 1.00 90.81 121 ALA A O 1
ATOM 1010 N N . VAL A 1 122 ? -6.723 0.265 3.157 1.00 92.06 122 VAL A N 1
ATOM 1011 C CA . VAL A 1 122 ? -5.953 -0.618 2.271 1.00 92.06 122 VAL A CA 1
ATOM 1012 C C . VAL A 1 122 ? -6.881 -1.527 1.491 1.00 92.06 122 VAL A C 1
ATOM 1014 O O . VAL A 1 122 ? -7.942 -1.898 1.992 1.00 92.0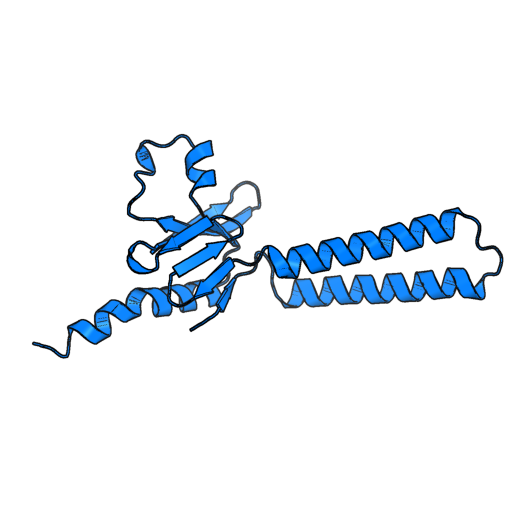6 122 VAL A O 1
ATOM 1017 N N . GLN A 1 123 ? -6.484 -1.925 0.285 1.00 91.75 123 GLN A N 1
ATOM 1018 C CA . GLN A 1 123 ? -7.215 -2.952 -0.457 1.00 91.75 123 GLN A CA 1
ATOM 1019 C C . GLN A 1 123 ? -7.384 -4.237 0.379 1.00 91.75 123 GLN A C 1
ATOM 1021 O O . GLN A 1 123 ? -6.449 -4.725 1.023 1.00 91.75 123 GLN A O 1
ATOM 1026 N N . TYR A 1 124 ? -8.589 -4.802 0.353 1.00 91.25 124 TYR A N 1
ATOM 1027 C CA . TYR A 1 124 ? -8.906 -6.052 1.024 1.00 91.25 124 TYR A CA 1
ATOM 1028 C C . TYR A 1 124 ? -8.184 -7.234 0.370 1.00 91.25 124 TYR A C 1
ATOM 1030 O O . TYR A 1 124 ? -8.262 -7.460 -0.838 1.00 91.25 124 TYR A O 1
ATOM 1038 N N . PHE A 1 125 ? -7.523 -8.028 1.210 1.00 90.12 125 PHE A N 1
ATOM 1039 C CA . PHE A 1 125 ? -7.046 -9.362 0.874 1.00 90.12 125 PHE A CA 1
ATOM 1040 C C . PHE A 1 125 ? -7.367 -10.293 2.050 1.00 90.12 125 PHE A C 1
ATOM 1042 O O . PHE A 1 125 ? -7.079 -9.907 3.186 1.00 90.12 125 PHE A O 1
ATOM 1049 N N . PRO A 1 126 ? -7.830 -11.537 1.822 1.00 88.56 126 PRO A N 1
ATOM 1050 C CA . PRO A 1 126 ? -8.211 -12.451 2.909 1.00 88.56 126 PRO A CA 1
ATOM 1051 C C . PRO A 1 126 ? -7.112 -12.652 3.966 1.00 88.56 126 PRO A C 1
ATOM 1053 O O . PRO A 1 126 ? -7.351 -12.654 5.168 1.00 88.56 126 PRO A O 1
ATOM 1056 N N . LYS A 1 127 ? -5.846 -12.708 3.532 1.00 89.94 127 LYS A N 1
ATOM 1057 C CA . LYS A 1 127 ? -4.674 -12.824 4.421 1.00 89.94 127 LYS A CA 1
ATOM 1058 C C . LYS A 1 127 ? -4.486 -11.647 5.394 1.00 89.94 127 LYS A C 1
ATOM 1060 O O . LYS A 1 127 ? -3.721 -11.773 6.349 1.00 89.94 127 LYS A O 1
ATOM 1065 N N . TYR A 1 128 ? -5.062 -10.481 5.098 1.00 91.62 128 TYR A N 1
ATOM 1066 C CA . TYR A 1 128 ? -4.983 -9.291 5.947 1.00 91.62 128 TYR A CA 1
ATOM 1067 C C . TYR A 1 128 ? -6.061 -9.305 7.022 1.00 91.62 128 TYR A C 1
ATOM 1069 O O . TYR A 1 128 ? -5.761 -8.938 8.150 1.00 91.62 128 TYR A O 1
ATOM 1077 N N . GLU A 1 129 ? -7.252 -9.801 6.703 1.00 89.50 129 GLU A N 1
ATOM 1078 C CA . GLU A 1 129 ? -8.328 -10.017 7.672 1.00 89.50 129 GLU A CA 1
ATOM 1079 C C . GLU A 1 129 ? -7.913 -11.025 8.748 1.00 89.50 129 GLU A C 1
ATOM 1081 O O . GLU A 1 129 ? -7.851 -10.661 9.917 1.00 89.50 129 GLU A O 1
ATOM 1086 N N . VAL A 1 130 ? -7.448 -12.215 8.350 1.00 89.81 130 VAL A N 1
ATOM 1087 C CA . VAL A 1 130 ? -6.938 -13.246 9.283 1.00 89.81 130 VAL A CA 1
ATOM 1088 C C . VAL A 1 130 ? -5.819 -12.696 10.183 1.00 89.81 130 VAL A C 1
ATOM 1090 O O . VAL A 1 130 ? -5.703 -13.014 11.370 1.00 89.81 130 VAL A O 1
ATOM 1093 N N . PHE A 1 131 ? -4.967 -11.831 9.624 1.00 91.25 131 PHE A N 1
ATOM 1094 C CA . PHE A 1 131 ? -3.925 -11.164 10.397 1.00 91.25 131 PHE A CA 1
ATOM 1095 C C . PHE A 1 131 ? -4.502 -10.150 11.392 1.00 91.25 131 PHE A C 1
ATOM 1097 O O . PHE A 1 131 ? -4.026 -10.091 12.519 1.00 91.25 131 PHE A O 1
ATOM 1104 N N . LEU A 1 132 ? -5.486 -9.341 10.999 1.00 90.56 132 LEU A N 1
ATOM 1105 C CA . LEU A 1 132 ? -6.088 -8.327 11.866 1.00 90.56 132 LEU A CA 1
ATOM 1106 C C . LEU A 1 132 ? -6.904 -8.948 12.997 1.00 90.56 132 LEU A C 1
ATOM 1108 O O . LEU A 1 132 ? -6.764 -8.495 14.131 1.00 90.56 132 LEU A O 1
ATOM 1112 N N . GLU A 1 133 ? -7.658 -10.012 12.720 1.00 89.69 133 GLU A N 1
ATOM 1113 C CA . GLU A 1 133 ? -8.377 -10.793 13.732 1.00 89.69 133 GLU A CA 1
ATOM 1114 C C . GLU A 1 133 ? -7.418 -11.297 14.810 1.00 89.69 133 GLU A C 1
ATOM 1116 O O . GLU A 1 133 ? -7.578 -10.994 15.989 1.00 89.69 133 GLU A O 1
ATOM 1121 N N . SER A 1 134 ? -6.350 -11.992 14.410 1.00 88.12 134 SER A N 1
ATOM 1122 C CA . SER A 1 134 ? -5.347 -12.495 15.359 1.00 88.12 134 SER A CA 1
ATOM 1123 C C . SER A 1 134 ? -4.581 -11.373 16.073 1.00 88.12 134 SER A C 1
ATOM 1125 O O . SER A 1 134 ? -4.283 -11.475 17.263 1.00 88.12 134 SER A O 1
ATOM 1127 N N . TYR A 1 135 ? -4.273 -10.281 15.371 1.00 88.56 135 TYR A N 1
ATOM 1128 C CA . TYR A 1 135 ? -3.528 -9.146 15.911 1.00 88.56 135 TYR A CA 1
ATOM 1129 C C . TYR A 1 135 ? -4.321 -8.345 16.958 1.00 88.56 135 TYR A C 1
ATOM 1131 O O . TYR A 1 135 ? -3.719 -7.872 17.933 1.00 88.56 135 TYR A O 1
ATOM 1139 N N . LEU A 1 136 ? -5.638 -8.197 16.775 1.00 86.38 136 LEU A N 1
ATOM 1140 C CA . LEU A 1 136 ? -6.528 -7.445 17.667 1.00 86.38 136 LEU A CA 1
ATOM 1141 C C . LEU A 1 136 ? -7.128 -8.313 18.783 1.00 86.38 136 LEU A C 1
ATOM 1143 O O . LEU A 1 136 ? -7.159 -7.860 19.927 1.00 86.38 136 LEU A O 1
ATOM 1147 N N . ASN A 1 137 ? -7.505 -9.564 18.496 1.00 78.75 137 ASN A N 1
ATOM 1148 C CA . ASN A 1 137 ? -8.157 -10.463 19.464 1.00 78.75 137 ASN A CA 1
ATOM 1149 C C . ASN A 1 137 ? -7.179 -11.125 20.453 1.00 78.75 137 ASN A C 1
ATOM 1151 O O . ASN A 1 137 ? -7.592 -11.805 21.386 1.00 78.75 137 ASN A O 1
ATOM 1155 N N . HIS A 1 138 ? -5.867 -10.888 20.331 1.00 55.94 138 HIS A N 1
ATOM 1156 C CA . HIS A 1 138 ? -4.877 -11.319 21.332 1.00 55.94 138 HIS A CA 1
ATOM 1157 C C . HIS A 1 138 ? -5.048 -10.680 22.728 1.00 55.94 138 HIS A C 1
ATOM 1159 O O . HIS A 1 138 ? -4.295 -11.024 23.637 1.00 55.94 138 HIS A O 1
ATOM 1165 N N . LYS A 1 139 ? -6.011 -9.766 22.925 1.00 48.38 139 LYS A N 1
ATOM 1166 C CA . LYS A 1 139 ? -6.381 -9.264 24.259 1.00 48.38 139 LYS A CA 1
ATOM 1167 C C . LYS A 1 139 ? -7.288 -10.218 25.048 1.00 48.38 139 LYS A C 1
ATOM 1169 O O . LYS A 1 139 ? -7.223 -10.182 26.273 1.00 48.38 139 LYS A O 1
ATOM 1174 N N . ASP A 1 140 ? -8.044 -11.104 24.398 1.00 44.59 140 ASP A N 1
ATOM 1175 C CA . ASP A 1 140 ? -9.024 -11.938 25.114 1.00 44.59 140 ASP A CA 1
ATOM 1176 C C . ASP A 1 140 ? -8.389 -13.184 25.758 1.00 44.59 140 ASP A C 1
ATOM 1178 O O . ASP A 1 140 ? -8.767 -13.587 26.854 1.00 44.59 140 ASP A O 1
ATOM 1182 N N . LEU A 1 141 ? -7.316 -13.725 25.173 1.00 41.97 141 LEU A N 1
ATOM 1183 C CA . LEU A 1 141 ? -6.649 -14.936 25.681 1.00 41.97 141 LEU A CA 1
ATOM 1184 C C . LEU A 1 141 ? -5.712 -14.712 26.882 1.00 41.97 141 LEU A C 1
ATOM 1186 O O . LEU A 1 141 ? -5.289 -15.680 27.506 1.00 41.97 141 LEU A O 1
ATOM 1190 N N . GLN A 1 142 ? -5.382 -13.465 27.235 1.00 40.06 142 GLN A N 1
ATOM 1191 C CA . GLN A 1 142 ? -4.608 -13.161 28.453 1.00 40.06 142 GLN A CA 1
ATOM 1192 C C . GLN A 1 142 ? -5.488 -12.738 29.643 1.00 40.06 142 GLN A C 1
ATOM 1194 O O . GLN A 1 142 ? -4.980 -12.601 30.756 1.00 40.06 142 GLN A O 1
ATOM 1199 N N . GLY A 1 143 ? -6.799 -12.560 29.429 1.00 39.16 143 GLY A N 1
ATOM 1200 C CA . GLY A 1 143 ? -7.771 -12.216 30.472 1.00 39.16 143 GLY A CA 1
ATOM 1201 C C . GLY A 1 143 ? -8.441 -13.421 31.144 1.00 39.16 143 GLY A C 1
ATOM 1202 O O . GLY A 1 143 ? -8.900 -13.298 32.277 1.00 39.16 143 GLY A O 1
ATOM 1203 N N . GLU A 1 144 ? -8.465 -14.589 30.494 1.00 40.41 144 GLU A N 1
ATOM 1204 C CA . GLU A 1 144 ? -9.149 -15.786 31.017 1.00 40.41 144 GLU A CA 1
ATOM 1205 C C . GLU A 1 144 ? -8.279 -16.695 31.899 1.00 40.41 144 GLU A C 1
ATOM 1207 O O . GLU A 1 144 ? -8.805 -17.576 32.565 1.00 40.41 144 GLU A O 1
ATOM 1212 N N . THR A 1 145 ? -6.965 -16.466 32.005 1.00 41.66 145 THR A N 1
ATOM 1213 C CA . THR A 1 145 ? -6.093 -17.248 32.916 1.00 41.66 145 THR A CA 1
ATOM 1214 C C . THR A 1 145 ? -5.952 -16.621 34.313 1.00 41.66 145 THR A C 1
ATOM 1216 O O . THR A 1 145 ? -5.050 -16.971 35.073 1.00 41.66 145 THR A O 1
ATOM 1219 N N . ARG A 1 146 ? -6.815 -15.659 34.666 1.00 43.50 146 ARG A N 1
ATOM 1220 C CA . ARG A 1 146 ? -6.865 -15.027 35.998 1.00 43.50 146 ARG A CA 1
ATOM 1221 C C . ARG A 1 146 ? -8.296 -14.890 36.528 1.00 43.50 146 ARG A C 1
ATOM 1223 O O . ARG A 1 146 ? -8.683 -13.818 36.998 1.00 43.50 146 ARG A O 1
ATOM 1230 N N . ARG A 1 147 ? -9.073 -15.967 36.462 1.00 38.72 147 ARG A N 1
ATOM 1231 C CA . ARG A 1 147 ? -10.252 -16.151 37.312 1.00 38.72 147 ARG A CA 1
ATOM 1232 C C . ARG A 1 147 ? -10.230 -17.532 37.935 1.00 38.72 147 ARG A C 1
ATOM 1234 O O . ARG A 1 147 ? -9.826 -18.472 37.221 1.00 38.72 147 ARG A O 1
#

Nearest PDB structures (foldseek):
  7aqo-assembly1_J  TM=8.168E-01  e=3.235E+00  Saccharomyces cerevisiae S288C
  6yxy-assembly1_A8  TM=3.338E-01  e=9.480E+00  Trypanosoma brucei brucei

Radius of gyration: 21.47 Å; Cα contacts (8 Å, |Δi|>4): 150; chains: 1; bounding box: 45×33×72 Å

Foldseek 3Di:
DKDWAAQDDPVVLVVVLVVLVVVLVVLVCCCVPVPPNDPVSVVVNVVSVVVSVVSVCNGPQQIWMQDQQGIDGHPAGAGLVQWDWDWDADPVVRFIKIKIAGNVDPLVPDDPVVNVVHIDIHTDDPVVVVVNCCSNVVVVVVVVVPD

Mean predicted aligned error: 7.74 Å

pLDDT: mean 85.65, std 12.62, range [38.72, 95.31]

Secondary structure (DSSP, 8-state):
--EEE-SS-HHHHHHHHHHHHHHHHHHHHHHHHSS---HHHHHHHHHHHHHHHHHHHHHHHSSEEE-SSEEEETTEEEEGGGEEEEEEEETTTTEEEEEEEETTS--TTS-HHHHHHH-EEEE--HHHHHHHHHHHHTTTTTTTT--

Sequence (147 aa):
MKKRLYDFSIATAVIVLLAYVVVLLISIYSVTHNGDSGYGSYIFLSLIVSSLVFVIIYYGVFSILMNEDGAKHRWKKILKENLTYEIRRNYRLKYDEIILRDKLIDYDHLSKREVKRHEIAVQYFPKYEVFLESYLNHKDLQGETRR